Protein AF-A0AAU5R518-F1 (afdb_monomer)

Radius of gyration: 19.65 Å; Cα contacts (8 Å, |Δi|>4): 16; chains: 1; bounding box: 49×14×46 Å

Nearest PDB structures (foldseek):
  6wvj-assembly1_C  TM=5.690E-01  e=8.566E+00  Bacillus subtilis

Sequence (54 aa):
MDIVQQHMLDSYRSAQHGEPPPPLPGRHDREVLRELRRRFHAWTAGQNQNRHGA

Solvent-accessible surface area (backbone atoms only — not comparable to full-atom values): 3282 Å² total; per-residue (Å²): 138,53,73,69,61,52,50,52,54,49,34,53,50,19,61,75,68,74,44,78,67,66,81,70,84,67,66,70,48,53,60,54,50,53,49,51,51,51,54,50,52,53,5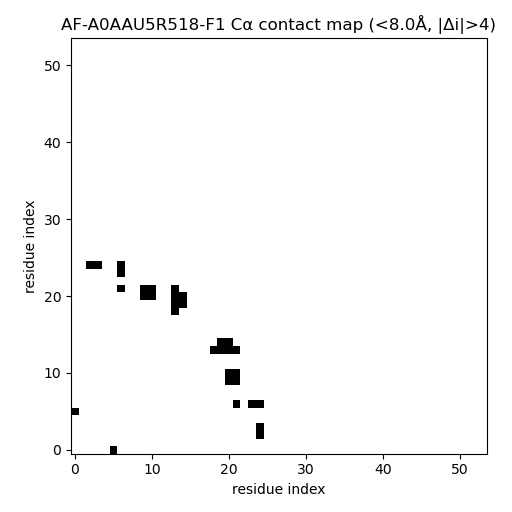0,55,52,53,56,53,59,66,66,77,76,117

pLDDT: mean 83.12, std 11.95, range [49.84, 96.81]

Secondary structure (DSSP, 8-state):
--HHHHHHHHHHHHHHHTPPPPPPTTTTHHHHHHHHHHHHHHHHHHHHHTTS--

Mean predicted aligned error: 10.41 Å

Structure (mmCIF, N/CA/C/O backbone):
data_AF-A0AAU5R518-F1
#
_entry.id   AF-A0AAU5R518-F1
#
loop_
_atom_site.group_PDB
_atom_site.id
_atom_site.type_symbol
_atom_site.label_atom_id
_atom_site.label_alt_id
_atom_site.label_comp_id
_atom_site.label_asym_id
_atom_site.label_entity_id
_atom_site.label_seq_id
_atom_site.pdbx_PDB_ins_code
_atom_site.Cartn_x
_atom_site.Cartn_y
_atom_site.Cartn_z
_atom_site.occupancy
_atom_site.B_iso_or_equiv
_atom_site.auth_seq_id
_atom_site.auth_comp_id
_atom_site.auth_asym_id
_atom_site.auth_atom_id
_atom_site.pdbx_PDB_model_num
ATOM 1 N N . MET A 1 1 ? 9.441 5.287 8.120 1.00 65.88 1 MET A N 1
ATOM 2 C CA . MET A 1 1 ? 7.997 5.013 8.003 1.00 65.88 1 MET A CA 1
ATOM 3 C C . MET A 1 1 ? 7.774 4.221 6.736 1.00 65.88 1 MET A C 1
ATOM 5 O O . MET A 1 1 ? 8.253 4.654 5.696 1.00 65.88 1 MET A O 1
ATOM 9 N N . ASP A 1 2 ? 7.140 3.056 6.844 1.00 87.56 2 ASP A N 1
ATOM 10 C CA . ASP A 1 2 ? 6.747 2.219 5.704 1.00 87.56 2 ASP A CA 1
ATOM 11 C C . ASP A 1 2 ? 5.339 2.599 5.200 1.00 87.56 2 ASP A C 1
ATOM 13 O O . ASP A 1 2 ? 4.506 3.083 5.969 1.00 87.56 2 ASP A O 1
ATOM 17 N N . ILE A 1 3 ? 5.059 2.373 3.915 1.00 84.69 3 ILE A N 1
ATOM 18 C CA . ILE A 1 3 ? 3.790 2.731 3.262 1.00 84.69 3 ILE A CA 1
ATOM 19 C C . ILE A 1 3 ? 2.601 1.991 3.884 1.00 84.69 3 ILE A C 1
ATOM 21 O O . ILE A 1 3 ? 1.517 2.557 4.024 1.00 84.69 3 ILE A O 1
ATOM 25 N N . VAL A 1 4 ? 2.810 0.747 4.324 1.00 88.62 4 VAL A N 1
ATOM 26 C CA . VAL A 1 4 ? 1.778 -0.048 4.998 1.00 88.62 4 VAL A CA 1
ATOM 27 C C . VAL A 1 4 ? 1.487 0.523 6.385 1.00 88.62 4 VAL A C 1
ATOM 29 O O . VAL A 1 4 ? 0.327 0.669 6.761 1.00 88.62 4 VAL A O 1
ATOM 32 N N . GLN A 1 5 ? 2.529 0.912 7.124 1.00 91.00 5 GLN A N 1
ATOM 33 C CA . GLN A 1 5 ? 2.394 1.518 8.453 1.00 91.00 5 GLN A CA 1
ATOM 34 C C . GLN A 1 5 ? 1.680 2.874 8.389 1.00 91.00 5 GLN A C 1
ATOM 36 O O . GLN A 1 5 ? 0.793 3.146 9.197 1.00 91.00 5 GLN A O 1
ATOM 41 N N . GLN A 1 6 ? 2.015 3.702 7.398 1.00 91.25 6 GLN A N 1
ATOM 42 C CA . GLN A 1 6 ? 1.334 4.972 7.149 1.00 91.25 6 GLN A CA 1
ATOM 43 C C . GLN A 1 6 ? -0.145 4.749 6.803 1.00 91.25 6 GLN A C 1
ATOM 45 O O . GLN A 1 6 ? -1.021 5.393 7.376 1.00 91.25 6 GLN A O 1
ATOM 50 N N . HIS A 1 7 ? -0.433 3.779 5.933 1.00 89.81 7 HIS A N 1
ATOM 51 C CA . HIS A 1 7 ? -1.802 3.440 5.555 1.00 89.81 7 HIS A CA 1
ATOM 52 C C . HIS A 1 7 ? -2.650 2.970 6.748 1.00 89.81 7 HIS A C 1
ATOM 54 O O . HIS A 1 7 ? -3.829 3.314 6.833 1.00 89.81 7 HIS A O 1
ATOM 60 N N . MET A 1 8 ? -2.065 2.227 7.694 1.00 92.25 8 MET A N 1
A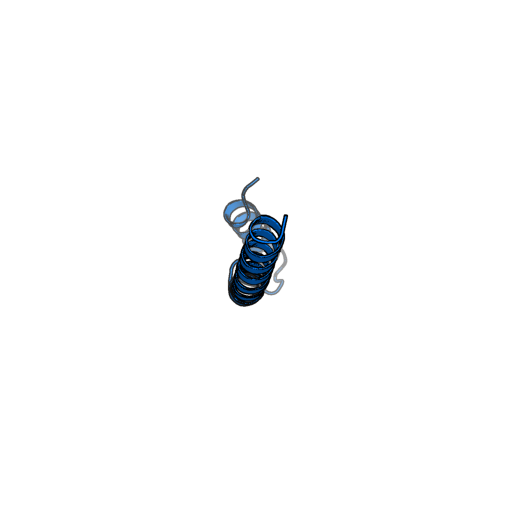TOM 61 C CA . MET A 1 8 ? -2.753 1.820 8.926 1.00 92.25 8 MET A CA 1
ATOM 62 C C . MET A 1 8 ? -3.130 3.026 9.795 1.00 92.25 8 MET A C 1
ATOM 64 O O . MET A 1 8 ? -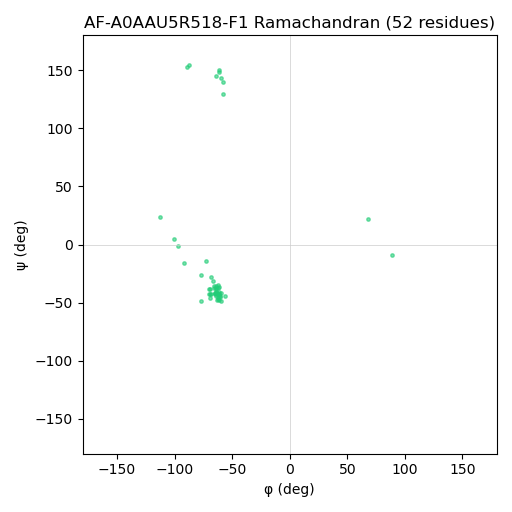4.261 3.105 10.274 1.00 92.25 8 MET A O 1
ATOM 68 N N . LEU A 1 9 ? -2.211 3.982 9.967 1.00 94.38 9 LEU A N 1
ATOM 69 C CA . LEU A 1 9 ? -2.464 5.205 10.735 1.00 94.38 9 LEU A CA 1
ATOM 70 C C . LEU A 1 9 ? -3.527 6.086 10.076 1.00 94.38 9 LEU A C 1
ATOM 72 O O . LEU A 1 9 ? -4.411 6.598 10.761 1.00 94.38 9 LEU A O 1
ATOM 76 N N . ASP A 1 10 ? -3.464 6.240 8.756 1.00 91.56 10 ASP A N 1
ATOM 77 C CA . ASP A 1 10 ? -4.429 7.052 8.018 1.00 91.56 10 ASP A CA 1
ATOM 78 C C . ASP A 1 10 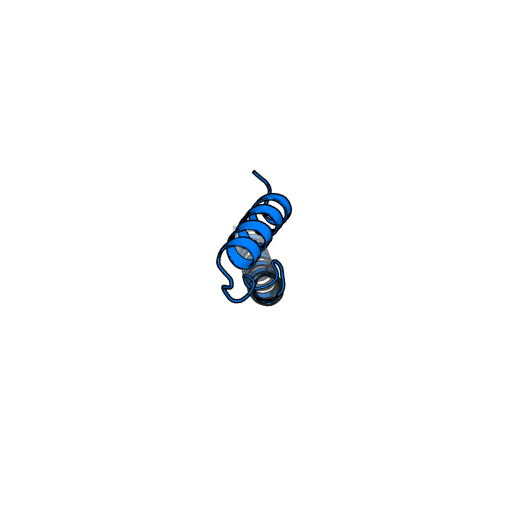? -5.814 6.397 8.015 1.00 91.56 10 ASP A C 1
ATOM 80 O O . ASP A 1 10 ? -6.808 7.082 8.227 1.00 91.56 10 ASP A O 1
ATOM 84 N N . SER A 1 11 ? -5.890 5.068 7.904 1.00 92.81 11 SER A N 1
ATOM 85 C CA . SER A 1 11 ? -7.155 4.331 8.025 1.00 92.81 11 SER A CA 1
ATOM 86 C C . SER A 1 11 ? -7.777 4.480 9.413 1.00 92.81 11 SER A C 1
ATOM 88 O O . SER A 1 11 ? -8.984 4.684 9.531 1.00 92.81 11 SER A O 1
ATOM 90 N N . TYR A 1 12 ? -6.957 4.420 10.467 1.00 94.56 12 TYR A N 1
ATOM 91 C CA . TYR A 1 12 ? -7.414 4.667 11.833 1.00 94.56 12 TYR A CA 1
ATOM 92 C C . TYR A 1 12 ? -7.925 6.103 12.004 1.00 94.56 12 TYR A C 1
ATOM 94 O O . TYR A 1 12 ? -8.989 6.311 12.583 1.00 94.56 12 TYR A O 1
ATOM 102 N N . ARG A 1 13 ? -7.217 7.095 11.449 1.00 95.50 13 ARG A N 1
ATOM 103 C CA . ARG A 1 13 ? -7.658 8.495 11.470 1.00 95.50 13 ARG A CA 1
ATOM 104 C C . ARG A 1 13 ? -8.992 8.665 10.739 1.00 95.50 13 ARG A C 1
ATOM 106 O O . ARG A 1 13 ? -9.910 9.240 11.313 1.00 95.50 13 ARG A O 1
ATOM 113 N N . SER A 1 14 ? -9.140 8.119 9.533 1.00 95.44 14 SER A N 1
ATOM 114 C CA . SER A 1 14 ? -10.397 8.199 8.778 1.00 95.44 14 SER A CA 1
ATOM 115 C C . SER A 1 14 ? -11.561 7.562 9.537 1.00 95.44 14 SER A C 1
ATOM 117 O O . SER A 1 14 ? -12.630 8.160 9.624 1.00 95.44 14 SER A O 1
ATOM 119 N N . ALA A 1 15 ? -11.341 6.412 10.185 1.00 93.69 15 ALA A N 1
ATOM 120 C CA . ALA A 1 15 ? -12.353 5.774 11.025 1.00 93.69 15 ALA A CA 1
ATOM 121 C C . ALA A 1 15 ? -12.773 6.655 12.217 1.00 93.69 15 ALA A C 1
ATOM 123 O O . ALA A 1 15 ? -13.961 6.763 12.508 1.00 93.69 15 ALA A O 1
ATOM 124 N N . GLN A 1 16 ? -11.818 7.330 12.864 1.00 96.81 16 GLN A N 1
ATOM 125 C CA . GLN A 1 16 ? -12.092 8.243 13.981 1.00 96.81 16 GLN A CA 1
ATOM 126 C C . GLN A 1 16 ? -12.871 9.496 13.556 1.00 96.81 16 GLN A C 1
ATOM 128 O O . GLN A 1 16 ? -13.643 10.029 14.350 1.00 96.81 16 GLN A O 1
ATOM 133 N N . HIS A 1 17 ? -12.681 9.967 12.323 1.00 95.12 17 HIS A N 1
ATOM 134 C CA . HIS A 1 17 ? -13.350 11.158 11.791 1.00 95.12 17 HIS A CA 1
ATOM 135 C C . HIS A 1 17 ? -14.603 10.846 10.954 1.00 95.12 17 HIS A C 1
ATOM 137 O O . HIS A 1 17 ? -15.269 11.771 10.494 1.00 95.12 17 HIS A O 1
ATOM 143 N N . GLY A 1 18 ? -14.956 9.567 10.772 1.00 94.56 18 GLY A N 1
ATOM 144 C CA . GLY A 1 18 ? -16.077 9.155 9.917 1.00 94.56 18 GLY A CA 1
ATOM 145 C C . GLY A 1 18 ? -15.837 9.416 8.425 1.00 94.56 18 GLY A C 1
ATOM 146 O O . GLY A 1 18 ? -16.786 9.522 7.650 1.00 94.56 18 GLY A O 1
ATOM 147 N N . GLU A 1 19 ? -14.576 9.543 8.023 1.00 93.69 19 GLU A N 1
ATOM 148 C CA . GLU A 1 19 ? -14.162 9.781 6.646 1.00 93.69 19 GLU A CA 1
ATOM 149 C C . GLU A 1 19 ? -14.002 8.460 5.878 1.00 93.69 19 GLU A C 1
ATOM 151 O O . GLU A 1 19 ? -13.729 7.410 6.472 1.00 93.69 19 GLU A O 1
ATOM 156 N N . PRO A 1 20 ? -14.145 8.480 4.541 1.00 89.56 20 PRO A N 1
ATOM 157 C CA . PRO A 1 20 ? -13.886 7.304 3.726 1.00 89.56 20 PRO A CA 1
ATOM 158 C C . PRO A 1 20 ? -12.429 6.831 3.883 1.00 89.56 20 PRO A C 1
ATOM 160 O O . PRO A 1 20 ? -11.517 7.656 3.982 1.00 89.56 20 PRO A O 1
ATOM 163 N N . PRO A 1 21 ? -12.187 5.508 3.878 1.00 85.94 21 PRO A N 1
ATOM 164 C CA . PRO A 1 21 ? -10.852 4.964 4.068 1.00 85.94 21 PRO A CA 1
ATOM 165 C C . PRO A 1 2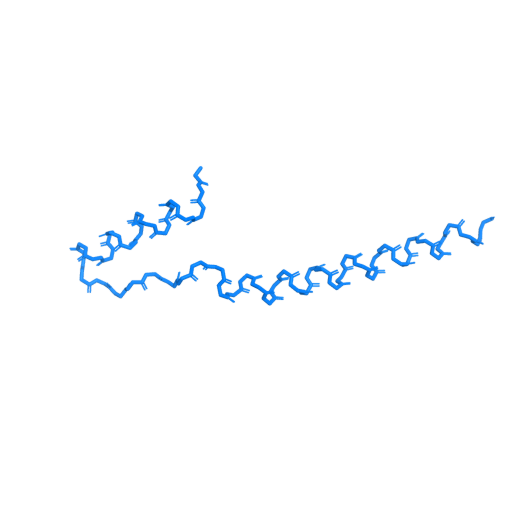1 ? -9.911 5.375 2.925 1.00 85.94 21 PRO A C 1
ATOM 167 O O . PRO A 1 21 ? -10.339 5.438 1.764 1.00 85.94 21 PRO A O 1
ATOM 170 N N . PRO A 1 22 ? -8.619 5.609 3.225 1.00 85.44 22 PRO A N 1
ATOM 171 C CA . PRO A 1 22 ? -7.637 5.950 2.210 1.00 85.44 22 PRO A CA 1
ATOM 172 C C . PRO A 1 22 ? -7.507 4.815 1.182 1.00 85.44 22 PRO A C 1
ATOM 174 O O . PRO A 1 22 ? -7.708 3.639 1.510 1.00 85.44 22 PRO A O 1
ATOM 177 N N . PRO A 1 23 ? -7.163 5.133 -0.077 1.00 84.12 23 PRO A N 1
ATOM 178 C CA . PRO A 1 23 ? -7.003 4.121 -1.109 1.00 84.12 23 PRO A CA 1
ATOM 179 C C . PRO A 1 23 ? -5.941 3.097 -0.701 1.00 84.12 23 PRO A C 1
ATOM 181 O O . PRO A 1 23 ? -4.896 3.443 -0.150 1.00 84.12 23 PRO A O 1
ATOM 184 N N . LEU A 1 24 ? -6.216 1.823 -0.993 1.00 80.75 24 LEU A N 1
ATOM 185 C CA . LEU A 1 24 ? -5.285 0.738 -0.697 1.00 80.75 24 LEU A CA 1
ATOM 186 C C . LEU A 1 24 ? -3.934 0.982 -1.391 1.00 80.75 24 LEU A C 1
ATOM 188 O O . LEU A 1 24 ? -3.918 1.182 -2.616 1.00 80.75 24 LEU A O 1
ATOM 192 N N . PRO A 1 25 ? -2.814 0.899 -0.652 1.00 75.50 25 PRO A N 1
ATOM 193 C CA . PRO A 1 25 ? -1.489 0.969 -1.246 1.00 75.50 25 PRO A CA 1
ATOM 194 C C . PRO A 1 25 ? -1.291 -0.196 -2.228 1.00 75.50 25 PRO A C 1
ATOM 196 O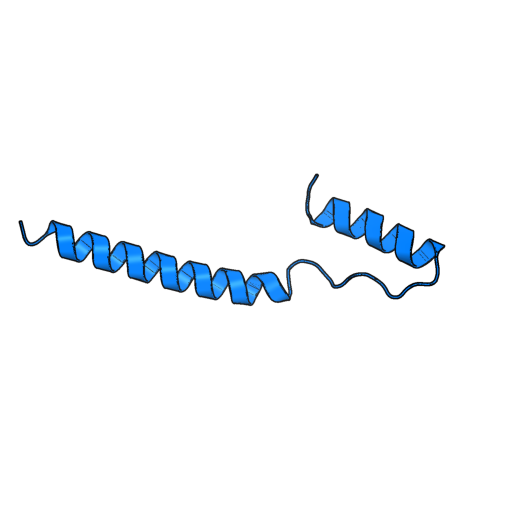 O . PRO A 1 25 ? -1.866 -1.277 -2.069 1.00 75.50 25 PRO A O 1
ATOM 199 N N . GLY A 1 26 ? -0.500 0.013 -3.282 1.00 74.31 26 GLY A N 1
ATOM 200 C CA . GLY A 1 26 ? -0.140 -1.045 -4.227 1.00 74.31 26 GLY A CA 1
ATOM 201 C C . GLY A 1 26 ? -1.085 -1.264 -5.415 1.00 74.31 26 GLY A C 1
ATOM 202 O O . GLY A 1 26 ? -0.715 -2.007 -6.327 1.00 74.31 26 GLY A O 1
ATOM 203 N N . ARG A 1 27 ?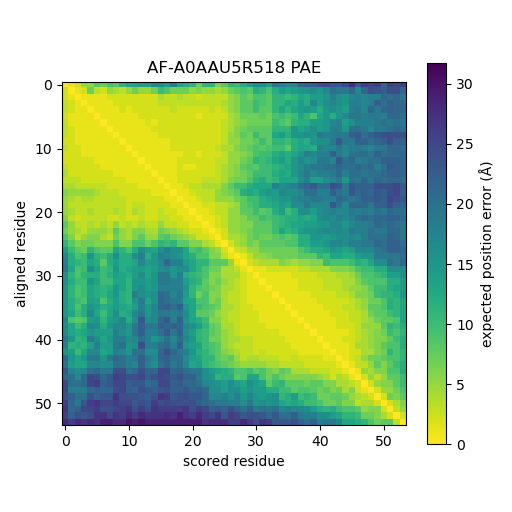 -2.279 -0.645 -5.475 1.00 67.94 27 ARG A N 1
ATOM 204 C CA . ARG A 1 27 ? -3.170 -0.792 -6.652 1.00 67.94 27 ARG A CA 1
ATOM 205 C C . ARG A 1 27 ? -2.720 0.043 -7.851 1.00 67.94 27 ARG A C 1
ATOM 207 O O . ARG A 1 27 ? -2.601 -0.507 -8.939 1.00 67.94 27 ARG A O 1
ATOM 214 N N . HIS A 1 28 ? -2.425 1.326 -7.652 1.00 68.06 28 HIS A N 1
ATOM 215 C CA . HIS A 1 28 ? -1.855 2.184 -8.704 1.00 68.06 28 HIS A CA 1
ATOM 216 C C . HIS A 1 28 ? -0.360 1.922 -8.932 1.00 68.06 28 HIS A C 1
ATOM 218 O O . HIS A 1 28 ? 0.141 2.068 -10.046 1.00 68.06 28 HIS A O 1
ATOM 224 N N . ASP A 1 29 ? 0.345 1.440 -7.908 1.00 72.31 29 ASP A N 1
ATOM 225 C CA . ASP A 1 29 ? 1.790 1.238 -7.993 1.00 72.31 29 ASP A CA 1
ATOM 226 C C . ASP A 1 29 ? 2.157 0.112 -8.961 1.00 72.31 29 ASP A C 1
ATOM 228 O O . ASP A 1 29 ? 3.208 0.161 -9.579 1.00 72.31 29 ASP A O 1
ATOM 232 N N . ARG A 1 30 ? 1.299 -0.894 -9.172 1.00 77.44 30 ARG A N 1
ATOM 233 C CA . ARG A 1 30 ? 1.599 -2.001 -10.100 1.00 77.44 30 ARG A CA 1
ATOM 234 C C . ARG A 1 30 ? 1.724 -1.553 -11.551 1.00 77.44 30 ARG A C 1
ATOM 236 O O . ARG A 1 30 ? 2.611 -2.031 -12.257 1.00 77.44 30 ARG A O 1
ATOM 243 N N . GLU A 1 31 ? 0.850 -0.662 -12.006 1.00 80.81 31 GLU A N 1
ATOM 244 C CA . GLU A 1 31 ? 0.907 -0.132 -13.372 1.00 80.81 31 GLU A CA 1
ATOM 245 C C . GLU A 1 31 ? 2.122 0.777 -13.551 1.00 80.81 31 GLU A C 1
ATOM 247 O O . GLU A 1 31 ? 2.869 0.624 -14.520 1.00 80.81 31 GLU A O 1
ATOM 252 N N . VAL A 1 32 ? 2.380 1.631 -12.557 1.00 82.75 32 VAL A N 1
ATOM 253 C CA . VAL A 1 32 ? 3.560 2.502 -12.501 1.00 82.75 32 VAL A CA 1
ATOM 254 C C . VAL A 1 32 ? 4.854 1.678 -12.487 1.00 82.75 32 VAL A C 1
ATOM 256 O O . VAL A 1 32 ? 5.771 1.946 -13.262 1.00 82.75 32 VAL A O 1
ATOM 259 N N . LEU A 1 33 ? 4.919 0.616 -11.682 1.00 84.44 33 LEU A N 1
ATOM 260 C CA . LEU A 1 33 ? 6.059 -0.301 -11.607 1.00 84.44 33 LEU A CA 1
ATOM 261 C C . LEU A 1 33 ? 6.247 -1.087 -12.907 1.00 84.44 33 LEU A C 1
ATOM 263 O O . LEU A 1 33 ? 7.381 -1.311 -13.331 1.00 84.44 33 LEU A O 1
ATOM 267 N N . ARG A 1 34 ? 5.160 -1.492 -13.575 1.00 85.06 34 ARG A N 1
ATOM 268 C CA . ARG A 1 34 ? 5.226 -2.159 -14.884 1.00 85.06 34 ARG A CA 1
ATOM 269 C C . ARG A 1 34 ? 5.797 -1.227 -15.950 1.00 85.06 34 ARG A C 1
ATOM 271 O O . ARG A 1 34 ? 6.605 -1.676 -16.763 1.00 85.06 34 ARG A O 1
ATOM 278 N N . GLU A 1 35 ? 5.412 0.045 -15.937 1.00 88.69 35 GLU A N 1
ATOM 279 C CA . GLU A 1 35 ? 5.945 1.045 -16.862 1.00 88.69 35 GLU A CA 1
ATOM 280 C C . GLU A 1 35 ? 7.414 1.368 -16.579 1.00 88.69 35 GLU A C 1
ATOM 282 O O . GLU A 1 35 ? 8.244 1.319 -17.487 1.00 88.69 35 GLU A O 1
ATOM 287 N N . LEU A 1 36 ? 7.770 1.580 -15.310 1.00 91.69 36 LEU A N 1
ATOM 288 C CA . LEU A 1 36 ? 9.160 1.750 -14.885 1.00 91.69 36 LEU A CA 1
ATOM 289 C C . LEU A 1 36 ? 10.027 0.563 -15.303 1.00 91.69 36 LEU A C 1
ATOM 291 O O . LEU A 1 36 ? 11.106 0.758 -15.860 1.00 91.69 36 LEU A O 1
ATOM 295 N N . ARG A 1 37 ? 9.538 -0.668 -15.116 1.00 90.31 37 ARG A N 1
ATOM 296 C CA . ARG A 1 37 ? 10.238 -1.881 -15.547 1.00 90.31 37 ARG A CA 1
ATOM 297 C C . ARG A 1 37 ? 10.459 -1.904 -17.060 1.00 90.31 37 ARG A C 1
ATOM 299 O O . ARG A 1 37 ? 11.561 -2.231 -17.499 1.00 90.31 37 ARG A O 1
ATOM 306 N N . ARG A 1 38 ? 9.448 -1.557 -17.867 1.00 92.19 38 ARG A N 1
ATOM 307 C CA . ARG A 1 38 ? 9.593 -1.471 -19.334 1.00 92.19 38 ARG A CA 1
ATOM 308 C C . ARG A 1 38 ? 10.652 -0.449 -19.729 1.00 92.19 38 ARG A C 1
ATOM 310 O O . ARG A 1 38 ? 11.545 -0.765 -20.512 1.00 92.19 38 ARG A O 1
ATOM 317 N N . ARG A 1 39 ? 10.576 0.751 -19.156 1.00 91.00 39 ARG A N 1
ATOM 318 C CA . ARG A 1 39 ? 11.500 1.849 -19.452 1.00 91.00 39 ARG A CA 1
ATOM 319 C C . ARG A 1 39 ? 12.930 1.523 -19.029 1.00 91.00 39 ARG A C 1
ATOM 321 O O . ARG A 1 39 ? 13.865 1.835 -19.760 1.00 91.00 39 ARG A O 1
ATOM 328 N N . PHE A 1 40 ? 13.090 0.833 -17.904 1.00 92.56 40 PHE A N 1
ATOM 329 C CA . PHE A 1 40 ? 14.382 0.346 -17.438 1.00 92.56 40 PHE A CA 1
ATOM 330 C C . PHE A 1 40 ? 14.986 -0.677 -18.407 1.00 92.56 40 PHE A C 1
ATOM 332 O O . PHE A 1 40 ? 16.127 -0.511 -18.827 1.00 92.56 40 PHE A O 1
ATOM 339 N N . HIS A 1 41 ? 14.212 -1.676 -18.847 1.00 91.69 41 HIS A N 1
ATOM 340 C CA . HIS A 1 41 ? 14.689 -2.655 -19.829 1.00 91.69 41 HIS A CA 1
ATOM 341 C C . HIS A 1 41 ? 15.064 -2.014 -21.173 1.00 91.69 41 HIS A C 1
ATOM 343 O O . HIS A 1 41 ? 16.109 -2.343 -21.737 1.00 91.69 41 HIS A O 1
ATOM 349 N N . ALA A 1 42 ? 14.254 -1.073 -21.665 1.00 90.62 42 ALA A N 1
ATOM 350 C CA . ALA A 1 42 ? 14.546 -0.332 -22.891 1.00 90.62 42 ALA A CA 1
ATOM 351 C C . ALA A 1 42 ? 15.842 0.485 -22.770 1.00 90.62 42 ALA A C 1
ATOM 353 O O . ALA A 1 42 ? 16.679 0.460 -23.671 1.00 90.62 42 ALA A O 1
ATOM 354 N N . TRP A 1 43 ? 16.048 1.151 -21.630 1.00 91.69 43 TRP A N 1
ATOM 355 C CA . TRP A 1 43 ? 17.283 1.877 -21.350 1.00 91.69 43 TRP A CA 1
ATOM 356 C C . TRP A 1 43 ? 18.496 0.940 -21.312 1.00 91.69 43 TRP A C 1
ATOM 358 O O . TRP A 1 43 ? 19.490 1.214 -21.980 1.00 91.69 43 TRP A O 1
ATOM 368 N N . THR A 1 44 ? 18.411 -0.201 -20.621 1.00 90.31 44 THR A N 1
ATOM 369 C CA . THR A 1 44 ? 19.520 -1.170 -20.577 1.00 90.31 44 THR A CA 1
ATOM 370 C C . THR A 1 44 ? 19.836 -1.775 -21.945 1.00 90.31 44 THR A C 1
ATOM 372 O O . THR A 1 44 ? 21.003 -1.994 -22.263 1.00 90.31 44 THR A O 1
ATOM 375 N N . ALA A 1 45 ? 18.819 -2.010 -22.779 1.00 85.50 45 ALA A N 1
ATOM 376 C CA . ALA A 1 45 ? 19.005 -2.533 -24.129 1.00 85.50 45 ALA A CA 1
ATOM 377 C C . ALA A 1 45 ? 19.704 -1.506 -25.039 1.00 85.50 45 ALA A C 1
ATOM 379 O O . ALA A 1 45 ? 20.652 -1.853 -25.741 1.00 85.50 45 ALA A O 1
ATOM 380 N N . GLY A 1 46 ? 19.305 -0.231 -24.963 1.00 81.25 46 GLY A N 1
ATOM 381 C CA . GLY A 1 46 ? 19.971 0.859 -25.685 1.00 81.25 46 GLY A CA 1
ATOM 382 C C . GLY A 1 46 ? 21.405 1.116 -25.207 1.00 81.25 46 GLY A C 1
ATOM 383 O O . GLY A 1 46 ? 22.290 1.374 -26.019 1.00 81.25 46 GLY A O 1
ATOM 384 N N . GLN A 1 47 ? 21.670 0.973 -23.904 1.00 72.69 47 GLN A N 1
ATOM 385 C CA . GLN A 1 47 ? 23.026 1.055 -23.349 1.00 72.69 47 GLN A CA 1
ATOM 386 C C . GLN A 1 47 ? 23.936 -0.063 -23.868 1.00 72.69 47 GLN A C 1
ATOM 388 O O . GLN A 1 47 ? 25.106 0.186 -24.139 1.00 72.69 47 GLN A O 1
ATOM 393 N N . ASN A 1 48 ? 23.422 -1.285 -24.036 1.00 64.38 48 ASN A N 1
ATOM 394 C CA . ASN A 1 48 ? 24.218 -2.390 -24.570 1.00 64.38 48 ASN A CA 1
ATOM 395 C C . ASN A 1 48 ? 24.535 -2.202 -26.066 1.00 64.38 48 ASN A C 1
ATOM 397 O O . ASN A 1 48 ? 25.661 -2.434 -26.500 1.00 64.38 48 ASN A O 1
ATOM 401 N N . GLN A 1 49 ? 23.578 -1.684 -26.843 1.00 61.72 49 GLN A N 1
ATOM 402 C CA . GLN A 1 49 ? 23.775 -1.395 -28.267 1.00 61.72 49 GLN A CA 1
ATOM 403 C C . GLN A 1 49 ? 24.873 -0.345 -28.510 1.00 61.72 49 GLN A C 1
ATOM 405 O O . GLN A 1 49 ? 25.669 -0.492 -29.435 1.00 61.72 49 GLN A O 1
ATOM 410 N N . ASN A 1 50 ? 24.968 0.668 -27.644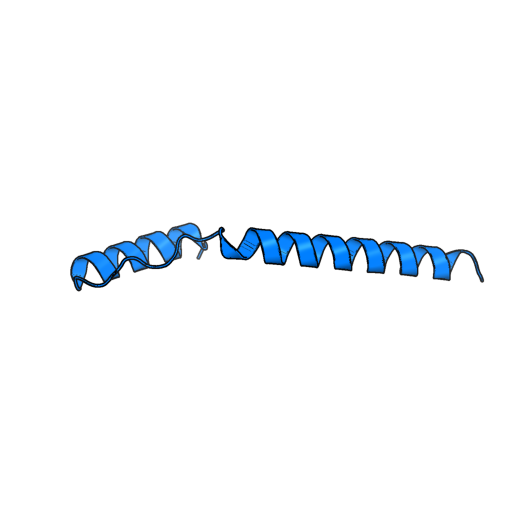 1.00 61.06 50 ASN A N 1
ATOM 411 C CA . ASN A 1 50 ? 26.003 1.702 -27.720 1.00 61.06 50 ASN A CA 1
ATOM 412 C C . ASN A 1 50 ? 27.406 1.213 -27.307 1.00 61.06 50 ASN A C 1
ATOM 414 O O . ASN A 1 50 ? 28.385 1.902 -27.576 1.00 61.06 50 ASN A O 1
ATOM 418 N N . ARG A 1 51 ? 27.534 0.043 -26.662 1.00 59.44 51 ARG A N 1
ATOM 419 C CA . ARG A 1 51 ? 28.829 -0.516 -26.222 1.00 59.44 51 ARG A CA 1
ATOM 420 C C . ARG A 1 51 ? 29.493 -1.446 -27.240 1.00 59.44 51 ARG A C 1
ATOM 422 O O . ARG A 1 51 ? 30.680 -1.712 -27.100 1.00 59.44 51 ARG A O 1
ATOM 429 N N . HIS A 1 52 ? 28.763 -1.936 -28.242 1.00 59.06 52 HIS A N 1
ATOM 430 C CA . HIS A 1 52 ? 29.295 -2.823 -29.290 1.00 59.06 52 HIS A CA 1
ATOM 431 C C . HIS A 1 52 ? 29.605 -2.112 -30.619 1.00 59.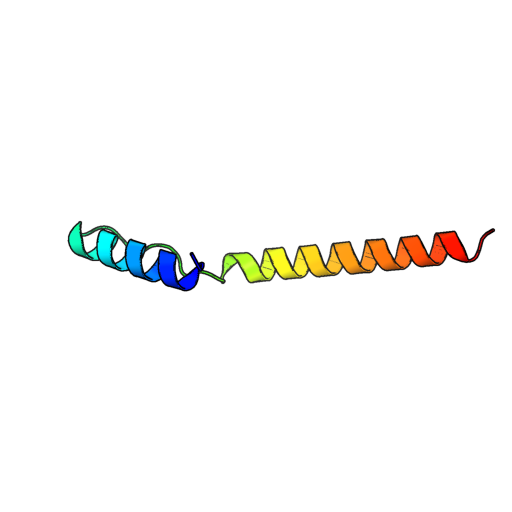06 52 HIS A C 1
ATOM 433 O O . HIS A 1 52 ? 29.970 -2.771 -31.587 1.00 59.06 52 HIS A O 1
ATOM 439 N N . GLY A 1 53 ? 29.463 -0.784 -30.672 1.00 59.16 53 GLY A N 1
ATOM 440 C CA . GLY A 1 53 ? 29.758 0.044 -31.848 1.00 59.16 53 GLY A CA 1
ATOM 441 C C . GLY A 1 53 ? 30.950 0.995 -31.684 1.00 59.16 53 GLY A C 1
ATOM 442 O O . GLY A 1 53 ? 30.962 2.019 -32.361 1.00 59.16 53 GLY A O 1
ATOM 443 N N . ALA A 1 54 ? 31.891 0.704 -30.777 1.00 49.84 54 ALA A N 1
ATOM 444 C CA . ALA A 1 54 ? 33.125 1.471 -30.565 1.00 49.84 54 ALA A CA 1
ATOM 445 C C . ALA A 1 54 ? 34.357 0.655 -30.969 1.00 49.84 54 ALA A C 1
ATOM 447 O O . ALA A 1 54 ? 34.371 -0.557 -30.649 1.00 49.84 54 ALA A O 1
#

Foldseek 3Di:
DDPVVVLVVQQVVCVVVVHDRDDDPPPVVVVVVVVVVVVVVVVVVVVVVVVVPD